Protein AF-A0A7V3QYA0-F1 (afdb_monomer_lite)

Sequence (52 aa):
ARPGEVVAGEAFGIACGDGRVLFVGRMQRPGKRPMASEEVLRGYPIPPGTRL

Secondary structure (DSSP, 8-state):
--TTBEEPSSS-EEE-TTS-EEE--EE--TTS--EEHHHHHHHS---TT-B-

Radius of gyration: 11.15 Å; chains: 1; bounding box: 27×17×28 Å

Structure (mmCIF, N/CA/C/O backbone):
data_AF-A0A7V3QYA0-F1
#
_entry.id   AF-A0A7V3QYA0-F1
#
loop_
_atom_site.group_PDB
_atom_site.id
_atom_site.type_symbol
_atom_site.label_atom_id
_atom_site.label_alt_id
_atom_site.label_comp_id
_atom_site.label_asym_id
_atom_site.label_entity_id
_atom_site.label_seq_id
_atom_site.pdbx_PDB_ins_code
_atom_site.Cartn_x
_atom_site.Cartn_y
_atom_site.Cartn_z
_atom_site.occupancy
_atom_site.B_iso_or_equiv
_atom_site.auth_seq_id
_atom_site.auth_comp_id
_atom_site.auth_asym_id
_atom_site.auth_atom_id
_atom_site.pdbx_PDB_model_num
ATOM 1 N N . ALA A 1 1 ? 7.216 -4.617 -11.241 1.00 81.75 1 ALA A N 1
ATOM 2 C CA . ALA A 1 1 ? 5.854 -4.718 -10.694 1.00 81.75 1 ALA A CA 1
ATOM 3 C C . ALA A 1 1 ? 4.841 -4.654 -11.832 1.00 81.75 1 ALA A C 1
ATOM 5 O O . ALA A 1 1 ? 5.046 -3.885 -12.770 1.00 81.75 1 ALA A O 1
ATOM 6 N N . ARG A 1 2 ? 3.802 -5.491 -11.794 1.00 96.31 2 ARG A N 1
ATOM 7 C CA . ARG A 1 2 ? 2.668 -5.469 -12.736 1.00 96.31 2 ARG A CA 1
ATOM 8 C C . ARG A 1 2 ? 1.560 -4.547 -12.204 1.00 96.31 2 ARG A C 1
ATOM 10 O O . ARG A 1 2 ? 1.507 -4.331 -10.999 1.00 96.31 2 ARG A O 1
ATOM 17 N N . PRO A 1 3 ? 0.646 -4.033 -13.045 1.00 98.12 3 PRO A N 1
ATOM 18 C CA . PRO A 1 3 ? -0.483 -3.247 -12.554 1.00 98.12 3 PRO A CA 1
ATOM 19 C C . PRO A 1 3 ? -1.294 -4.010 -11.493 1.00 98.12 3 PRO A C 1
ATOM 21 O O . PRO A 1 3 ? -1.622 -5.186 -11.693 1.00 98.12 3 PRO A O 1
ATOM 24 N N . GLY A 1 4 ? -1.576 -3.339 -10.374 1.00 97.94 4 GLY A N 1
ATOM 25 C CA . GLY A 1 4 ? -2.222 -3.902 -9.183 1.00 97.94 4 GLY A CA 1
ATOM 26 C C . GLY A 1 4 ? -1.266 -4.567 -8.185 1.00 97.94 4 GLY A C 1
ATOM 27 O O . GLY A 1 4 ? -1.705 -4.985 -7.120 1.00 97.94 4 GLY A O 1
ATOM 28 N N . GLU A 1 5 ? 0.029 -4.680 -8.492 1.00 98.50 5 GLU A N 1
ATOM 29 C CA . GLU A 1 5 ? 1.021 -5.268 -7.585 1.00 98.50 5 GLU A CA 1
ATOM 30 C C . GLU A 1 5 ? 1.463 -4.265 -6.510 1.00 98.50 5 GLU A C 1
ATOM 32 O O . GLU A 1 5 ? 1.822 -3.125 -6.820 1.00 98.50 5 GLU A O 1
ATOM 37 N N . VAL A 1 6 ? 1.470 -4.698 -5.250 1.00 98.25 6 VAL A N 1
ATOM 38 C CA . VAL A 1 6 ? 2.005 -3.929 -4.121 1.00 98.25 6 VAL A CA 1
ATOM 39 C C . VAL A 1 6 ? 3.526 -3.888 -4.206 1.00 98.25 6 VAL A C 1
ATOM 41 O O . VAL A 1 6 ? 4.179 -4.932 -4.261 1.00 98.25 6 VAL A O 1
ATOM 44 N N . VAL A 1 7 ? 4.103 -2.689 -4.199 1.00 97.50 7 VAL A N 1
ATOM 45 C CA . VAL A 1 7 ? 5.558 -2.503 -4.287 1.00 97.50 7 VAL A CA 1
ATOM 46 C C . VAL A 1 7 ? 6.198 -2.498 -2.898 1.00 97.50 7 VAL A C 1
ATOM 48 O O . VAL A 1 7 ? 5.588 -2.067 -1.923 1.00 97.50 7 VAL A O 1
ATOM 51 N N . ALA A 1 8 ? 7.440 -2.974 -2.797 1.00 93.81 8 ALA A N 1
ATOM 52 C CA . ALA A 1 8 ? 8.216 -2.869 -1.563 1.00 93.81 8 ALA A CA 1
ATOM 53 C C . ALA A 1 8 ? 8.657 -1.415 -1.324 1.00 93.81 8 ALA A C 1
ATOM 55 O O . ALA A 1 8 ? 9.072 -0.732 -2.262 1.00 93.81 8 ALA A O 1
ATOM 56 N N . GLY A 1 9 ? 8.594 -0.952 -0.076 1.00 88.50 9 GLY A N 1
ATOM 57 C CA . GLY A 1 9 ? 8.989 0.402 0.308 1.00 88.50 9 GLY A CA 1
ATOM 58 C C . GLY A 1 9 ? 8.469 0.791 1.691 1.00 88.50 9 GLY A C 1
ATOM 59 O O . GLY A 1 9 ? 7.853 -0.020 2.380 1.00 88.50 9 GLY A O 1
ATOM 60 N N . GLU A 1 10 ? 8.723 2.038 2.085 1.00 86.19 10 GLU A N 1
ATOM 61 C CA . GLU A 1 10 ? 8.303 2.584 3.387 1.00 86.19 10 GLU A CA 1
ATOM 62 C C . GLU A 1 10 ? 6.808 2.934 3.450 1.00 86.19 10 GLU A C 1
ATOM 64 O O . GLU A 1 10 ? 6.233 2.987 4.533 1.00 86.19 10 GLU A O 1
ATOM 69 N N . ALA A 1 11 ? 6.172 3.151 2.296 1.00 93.31 11 ALA A N 1
ATOM 70 C CA . ALA A 1 11 ? 4.765 3.516 2.174 1.00 93.31 11 ALA A CA 1
ATOM 71 C C . ALA A 1 11 ? 3.982 2.467 1.375 1.00 93.31 11 ALA A C 1
ATOM 73 O O . ALA A 1 11 ? 4.547 1.742 0.551 1.00 93.31 11 ALA A O 1
ATOM 74 N N . PHE A 1 12 ? 2.661 2.421 1.571 1.00 97.56 12 PHE A N 1
ATOM 75 C CA . PHE A 1 12 ? 1.791 1.505 0.837 1.00 97.56 12 PHE A CA 1
ATOM 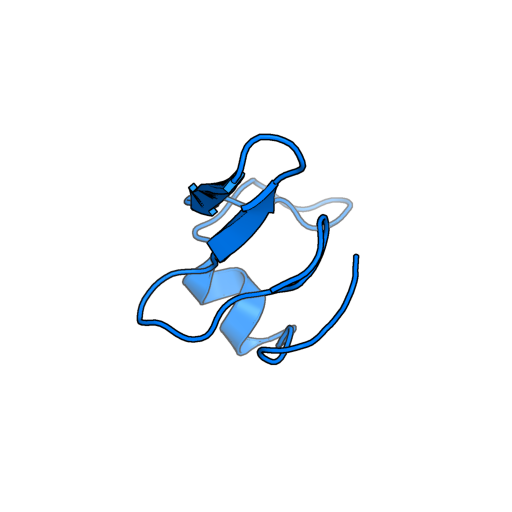76 C C . PHE A 1 12 ? 1.631 1.937 -0.627 1.00 97.56 12 PHE A C 1
ATOM 78 O O . PHE A 1 12 ? 0.800 2.788 -0.957 1.00 97.56 12 PHE A O 1
ATOM 85 N N . GLY A 1 13 ? 2.465 1.371 -1.500 1.00 98.19 13 GLY A N 1
ATOM 86 C CA . GLY A 1 13 ? 2.496 1.668 -2.928 1.00 98.19 13 GLY A CA 1
ATOM 87 C C . GLY A 1 13 ? 1.892 0.555 -3.783 1.00 98.19 13 GLY A C 1
ATOM 88 O O . GLY A 1 13 ? 2.146 -0.626 -3.548 1.00 98.19 13 GLY A O 1
ATOM 89 N N . ILE A 1 14 ? 1.142 0.933 -4.817 1.00 98.44 14 ILE A N 1
ATOM 90 C CA . ILE A 1 14 ? 0.535 0.018 -5.792 1.00 98.44 14 ILE A CA 1
ATOM 91 C C . ILE A 1 14 ? 0.980 0.432 -7.196 1.00 98.44 14 ILE A C 1
ATOM 93 O O . ILE A 1 14 ? 0.838 1.595 -7.576 1.00 98.44 14 ILE A 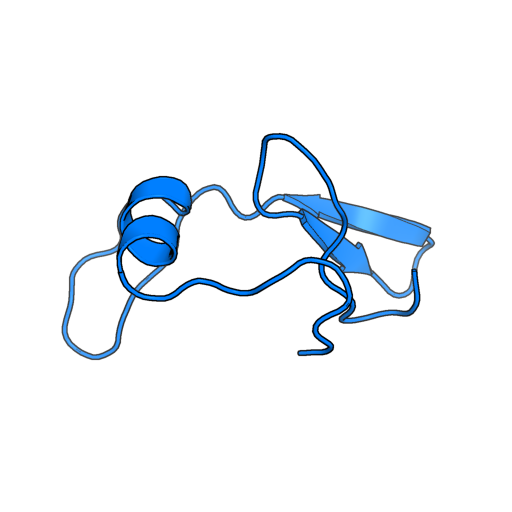O 1
ATOM 97 N 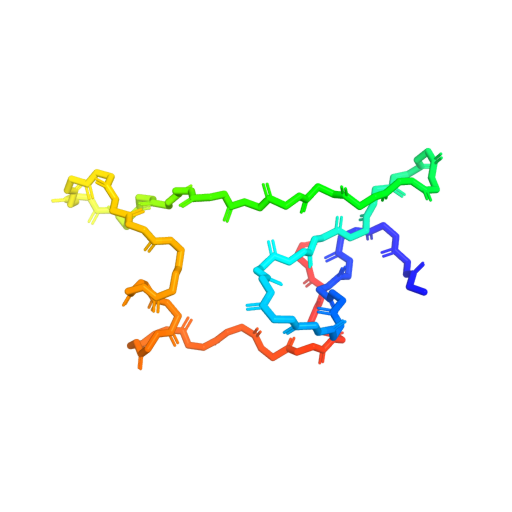N . ALA A 1 15 ? 1.520 -0.504 -7.976 1.00 98.38 15 ALA A N 1
ATOM 98 C CA . ALA A 1 15 ? 1.910 -0.242 -9.358 1.00 98.38 15 ALA A CA 1
ATOM 99 C C . ALA A 1 15 ? 0.680 -0.034 -10.258 1.00 98.38 15 ALA A C 1
ATOM 101 O O . ALA A 1 15 ? -0.269 -0.822 -1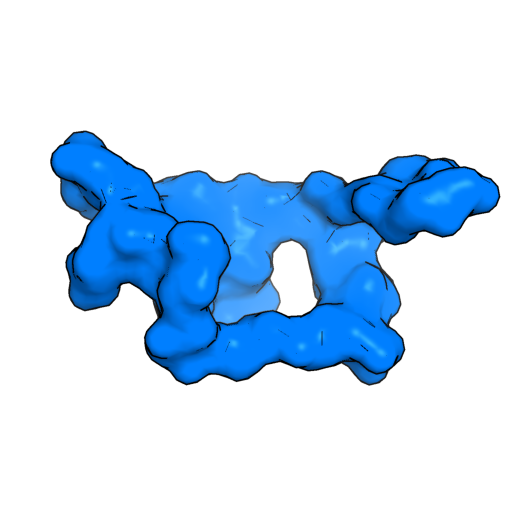0.236 1.00 98.38 15 ALA A O 1
ATOM 102 N N . CYS A 1 16 ? 0.720 1.006 -11.088 1.00 98.19 16 CYS A N 1
ATOM 103 C CA . CYS A 1 16 ? -0.336 1.381 -12.025 1.00 98.19 16 CYS A CA 1
ATOM 104 C C . CYS A 1 16 ? 0.012 0.993 -13.475 1.00 98.19 16 CYS A C 1
ATOM 106 O O . CYS A 1 16 ? 1.159 0.702 -13.815 1.00 98.19 16 CYS A O 1
ATOM 108 N N . GLY A 1 17 ? -1.000 0.992 -14.352 1.00 97.00 17 GLY A N 1
ATOM 109 C CA . GLY A 1 17 ? -0.864 0.641 -15.777 1.00 97.00 17 GLY A CA 1
ATOM 110 C C . GLY A 1 17 ? -0.037 1.614 -16.621 1.00 97.00 17 GLY A C 1
ATOM 111 O O . GLY A 1 17 ? 0.365 1.273 -17.727 1.00 97.00 17 GLY A O 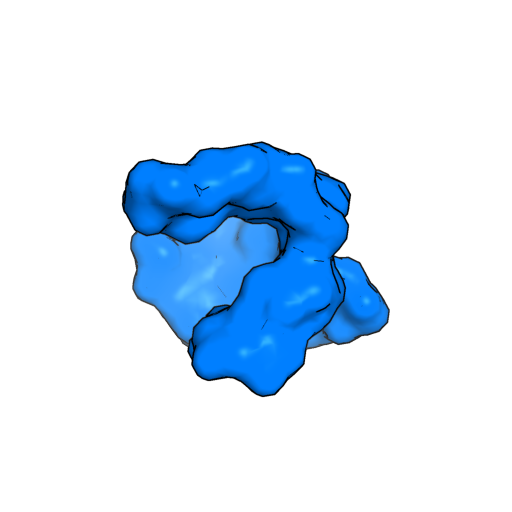1
ATOM 112 N N . ASP A 1 18 ? 0.238 2.804 -16.099 1.00 97.25 18 ASP A N 1
ATOM 113 C CA . ASP A 1 18 ? 0.992 3.878 -16.747 1.00 97.25 18 ASP A CA 1
ATOM 114 C C . ASP A 1 18 ? 2.468 3.924 -16.307 1.00 97.25 18 ASP A C 1
ATOM 116 O O . ASP A 1 18 ? 3.166 4.905 -16.563 1.00 97.25 18 ASP A O 1
ATOM 120 N N . GLY A 1 19 ? 2.938 2.880 -15.615 1.00 95.12 19 GLY A N 1
ATOM 121 C CA . GLY A 1 19 ? 4.305 2.785 -15.101 1.00 95.12 19 GLY A CA 1
ATOM 122 C C . GLY A 1 19 ? 4.565 3.604 -13.833 1.00 95.12 19 GLY A C 1
ATOM 123 O O . GLY A 1 19 ? 5.705 3.638 -13.369 1.00 95.12 19 GLY A O 1
ATOM 124 N N . ARG A 1 20 ? 3.545 4.251 -13.253 1.00 97.44 20 ARG A N 1
ATOM 125 C CA . ARG A 1 20 ? 3.657 4.979 -11.979 1.00 97.44 20 ARG A CA 1
ATOM 126 C C . ARG A 1 20 ? 3.268 4.100 -10.791 1.00 97.44 20 ARG A C 1
ATOM 128 O O . ARG A 1 20 ? 2.728 3.007 -10.949 1.00 97.44 20 ARG A O 1
ATOM 135 N N . VAL A 1 21 ? 3.536 4.601 -9.588 1.00 97.75 21 VAL A N 1
ATOM 136 C CA . VAL A 1 21 ? 3.112 3.991 -8.323 1.00 97.75 21 VAL A CA 1
ATOM 137 C C . VAL A 1 21 ? 2.137 4.934 -7.627 1.00 97.75 21 VAL A C 1
ATOM 139 O O . VAL A 1 21 ? 2.454 6.103 -7.405 1.00 97.75 21 VAL A O 1
ATOM 142 N N . LEU A 1 22 ? 0.956 4.425 -7.276 1.00 97.62 22 LEU A N 1
ATOM 143 C CA . LEU A 1 22 ? 0.015 5.108 -6.397 1.00 97.62 22 LEU A CA 1
ATOM 144 C C . LEU A 1 22 ? 0.389 4.813 -4.946 1.00 97.62 22 LEU A C 1
ATOM 146 O O . LEU A 1 22 ? 0.307 3.667 -4.511 1.00 97.62 22 LEU A O 1
ATOM 150 N N . PHE A 1 23 ? 0.749 5.849 -4.193 1.00 98.00 23 PHE A N 1
ATOM 151 C CA . PHE A 1 23 ? 0.942 5.754 -2.749 1.00 98.00 23 PHE A CA 1
ATOM 152 C C . PHE A 1 23 ? -0.358 6.092 -2.028 1.00 98.00 23 PHE A C 1
ATOM 154 O O . PHE A 1 23 ? -0.876 7.207 -2.122 1.00 98.00 23 PHE A O 1
ATOM 161 N N . VAL A 1 24 ? -0.904 5.114 -1.316 1.00 97.69 24 VAL A N 1
ATOM 162 C CA . VAL A 1 24 ? -2.173 5.258 -0.609 1.00 97.69 24 VAL A CA 1
ATOM 163 C C . VAL A 1 24 ? -1.888 5.782 0.793 1.00 97.69 24 VAL A C 1
ATOM 165 O O . VAL A 1 24 ? -1.452 5.033 1.653 1.00 97.69 24 VAL A O 1
ATOM 168 N N . GLY A 1 25 ? -2.153 7.065 1.045 1.00 97.38 25 GLY A N 1
ATOM 169 C CA . GLY A 1 25 ? -1.929 7.661 2.372 1.00 97.38 25 GLY A CA 1
ATOM 170 C C . GLY A 1 25 ? -3.035 7.369 3.394 1.00 97.38 25 GLY A C 1
ATOM 171 O O . GLY A 1 25 ? -2.804 7.419 4.601 1.00 97.38 25 GLY A O 1
ATOM 172 N N . ARG A 1 26 ? -4.259 7.069 2.938 1.00 97.69 26 ARG A N 1
ATOM 173 C CA . ARG A 1 26 ? -5.407 6.777 3.810 1.00 97.69 26 ARG A CA 1
ATOM 174 C C . ARG A 1 26 ? -6.240 5.629 3.269 1.00 97.69 26 ARG A C 1
ATOM 176 O O . ARG A 1 26 ? -6.469 5.532 2.068 1.00 97.69 26 ARG A O 1
ATOM 183 N N . MET A 1 27 ? -6.744 4.804 4.177 1.00 97.00 27 MET A N 1
ATOM 184 C CA . MET A 1 27 ? -7.593 3.653 3.883 1.00 97.00 27 MET A CA 1
ATOM 185 C C . MET A 1 27 ? -8.820 3.657 4.791 1.00 97.00 27 MET A C 1
ATOM 187 O O . MET A 1 27 ? -8.798 4.180 5.906 1.00 97.00 27 MET A O 1
ATOM 191 N N . GLN A 1 28 ? -9.902 3.043 4.327 1.00 97.44 28 GLN A N 1
ATOM 192 C CA . GLN A 1 28 ? -11.113 2.866 5.113 1.00 97.44 28 GLN A CA 1
ATOM 193 C C . GLN A 1 28 ? -11.488 1.389 5.133 1.00 97.44 28 GLN A C 1
ATOM 195 O O . GLN A 1 28 ? -11.724 0.784 4.092 1.00 97.44 28 GLN A O 1
ATOM 200 N N . ARG A 1 29 ? -11.583 0.812 6.333 1.00 95.44 29 ARG A N 1
ATOM 201 C CA . ARG A 1 29 ? -12.187 -0.515 6.499 1.00 95.44 29 ARG A CA 1
ATOM 202 C C . ARG A 1 29 ? -13.717 -0.402 6.486 1.00 95.44 29 ARG A C 1
ATOM 204 O O . ARG A 1 29 ? -14.234 0.604 6.982 1.00 95.44 29 ARG A O 1
ATOM 211 N N . PRO A 1 30 ? -14.447 -1.424 6.001 1.00 96.81 30 PRO A N 1
ATOM 212 C CA . PRO A 1 30 ? -15.908 -1.436 6.037 1.00 96.81 30 PRO A CA 1
ATOM 213 C C . PRO A 1 30 ? -16.456 -1.079 7.428 1.00 96.81 30 PRO A C 1
ATOM 215 O O . PRO A 1 30 ? -16.034 -1.640 8.440 1.00 96.81 30 PRO A O 1
ATOM 218 N N . GLY A 1 31 ? -17.356 -0.093 7.489 1.00 97.06 31 GLY A N 1
ATOM 219 C CA . GLY A 1 31 ? -17.964 0.380 8.739 1.00 97.06 31 GLY A CA 1
ATOM 220 C C . GLY A 1 31 ? -17.034 1.151 9.692 1.00 97.06 31 GLY A C 1
ATOM 221 O O . GLY A 1 31 ? -17.418 1.410 10.832 1.00 97.06 31 GLY A O 1
ATOM 222 N N . LYS A 1 32 ? -15.812 1.517 9.277 1.00 96.62 32 LYS A N 1
ATOM 223 C CA . LYS A 1 32 ? -14.864 2.319 10.075 1.00 96.62 32 LYS A CA 1
ATOM 224 C C . LYS A 1 32 ? -14.620 3.690 9.442 1.00 96.62 32 LYS A C 1
ATOM 226 O O . LYS A 1 32 ? -14.949 3.929 8.284 1.00 96.62 32 LYS A O 1
ATOM 231 N N . ARG A 1 33 ? -14.038 4.610 10.214 1.00 97.44 33 ARG A N 1
ATOM 232 C CA . ARG A 1 33 ? -13.577 5.913 9.707 1.00 97.44 33 ARG A CA 1
ATOM 233 C C . ARG A 1 33 ? -12.305 5.740 8.855 1.00 97.44 33 ARG A C 1
ATOM 235 O O . ARG A 1 33 ? -11.558 4.797 9.119 1.00 97.44 33 ARG A O 1
ATOM 242 N N . PRO A 1 34 ? -12.029 6.629 7.883 1.00 98.06 34 PRO A N 1
ATOM 243 C CA . PRO A 1 34 ? -10.756 6.630 7.162 1.00 98.06 34 PRO A CA 1
ATOM 244 C C . PRO A 1 34 ? -9.571 6.917 8.094 1.00 98.06 34 PRO A C 1
ATOM 246 O O . PRO A 1 34 ? -9.595 7.904 8.833 1.00 98.06 34 PRO A O 1
ATOM 249 N N . MET A 1 35 ? -8.520 6.108 8.010 1.00 97.69 35 MET A N 1
ATOM 250 C CA . MET A 1 35 ? -7.317 6.174 8.852 1.00 97.69 35 MET A CA 1
ATOM 251 C C . MET A 1 35 ? -6.043 6.058 8.008 1.00 97.69 35 MET A C 1
ATOM 253 O O . MET A 1 35 ? -6.138 5.838 6.797 1.00 97.69 35 MET A O 1
ATOM 257 N N . ALA A 1 36 ? -4.875 6.263 8.616 1.00 98.00 36 ALA A N 1
ATOM 258 C CA . ALA A 1 36 ? -3.597 6.160 7.913 1.00 98.00 36 ALA A CA 1
ATOM 259 C C . ALA A 1 36 ? -3.384 4.731 7.383 1.00 98.00 36 ALA A C 1
ATOM 261 O O . ALA A 1 36 ? -3.823 3.758 8.006 1.00 98.00 36 ALA A O 1
ATOM 262 N N . SER A 1 37 ? -2.752 4.594 6.217 1.00 97.50 37 SER A N 1
ATOM 263 C CA . SER A 1 37 ? -2.546 3.276 5.599 1.00 97.50 37 SER A CA 1
ATOM 264 C C . SER A 1 37 ? -1.718 2.350 6.497 1.00 97.50 37 SER A C 1
ATOM 266 O O . SER A 1 37 ? -2.045 1.178 6.666 1.00 97.50 37 SER A O 1
ATOM 268 N N . GLU A 1 38 ? -0.731 2.917 7.182 1.00 96.62 38 GLU A N 1
ATOM 269 C CA . GLU A 1 38 ? 0.177 2.255 8.107 1.00 96.62 38 GLU A CA 1
ATOM 270 C C . GLU A 1 38 ? -0.589 1.670 9.300 1.00 96.62 38 GLU A C 1
ATOM 272 O O . GLU A 1 38 ? -0.304 0.561 9.747 1.00 96.62 38 GLU A O 1
ATOM 277 N N . GLU A 1 39 ? -1.604 2.384 9.799 1.00 96.69 39 GLU A N 1
ATOM 278 C CA . GLU A 1 39 ? -2.466 1.900 10.881 1.00 96.69 39 GLU A CA 1
ATOM 279 C C . GLU A 1 39 ? -3.325 0.713 10.437 1.00 96.69 39 GLU A C 1
ATOM 281 O O . GLU A 1 39 ? -3.485 -0.248 11.194 1.00 96.69 39 GLU A O 1
ATOM 286 N N . VAL A 1 40 ? -3.851 0.739 9.207 1.00 96.94 40 VAL A N 1
ATOM 287 C CA . VAL A 1 40 ? -4.602 -0.399 8.654 1.00 96.94 40 VAL A CA 1
ATOM 288 C C . VAL A 1 40 ? -3.688 -1.607 8.475 1.00 96.94 40 VAL A C 1
ATOM 290 O O . VAL A 1 40 ? -4.035 -2.704 8.920 1.00 96.94 40 VAL A O 1
ATOM 293 N N . LEU A 1 41 ? -2.511 -1.406 7.881 1.00 96.38 41 LEU A N 1
ATOM 294 C CA . LEU A 1 41 ? -1.578 -2.476 7.529 1.00 96.38 41 LEU A CA 1
ATOM 295 C C . LEU A 1 41 ? -0.939 -3.159 8.745 1.00 96.38 41 LEU A C 1
ATOM 297 O O . LEU A 1 41 ? -0.561 -4.323 8.642 1.00 96.38 41 LEU A O 1
ATOM 301 N N . ARG A 1 42 ? -0.889 -2.502 9.914 1.00 95.38 42 ARG A N 1
ATOM 302 C CA . ARG A 1 42 ? -0.493 -3.155 11.179 1.00 95.38 42 ARG A CA 1
ATOM 303 C C . ARG A 1 42 ? -1.418 -4.311 11.568 1.00 95.38 42 ARG A C 1
ATOM 305 O O . ARG A 1 42 ? -0.951 -5.285 12.147 1.00 95.38 42 ARG A O 1
ATOM 312 N N . GLY A 1 43 ? -2.718 -4.193 11.289 1.00 95.19 43 GLY A N 1
ATOM 313 C CA . GLY A 1 43 ? -3.705 -5.239 11.592 1.00 95.19 43 GLY A CA 1
ATOM 314 C C . GLY A 1 43 ? -4.085 -6.108 10.392 1.00 95.19 43 GLY A C 1
ATOM 315 O O . GLY A 1 43 ? -4.567 -7.221 10.575 1.00 95.19 43 GLY A O 1
ATOM 316 N N . TYR A 1 44 ? -3.895 -5.590 9.177 1.00 95.25 44 TYR A N 1
ATOM 317 C CA . TYR A 1 44 ? -4.299 -6.212 7.915 1.00 95.25 44 TYR A CA 1
ATOM 318 C C . TYR A 1 44 ? -3.160 -6.071 6.905 1.00 95.25 44 TYR A C 1
ATOM 320 O O . TYR A 1 44 ? -3.260 -5.251 5.990 1.00 95.25 44 TYR A O 1
ATOM 328 N N . PRO A 1 45 ? -2.052 -6.804 7.090 1.00 95.62 45 PRO A N 1
ATOM 329 C CA . PRO A 1 45 ? -0.896 -6.666 6.222 1.00 95.62 45 PRO A CA 1
ATOM 330 C C . PRO A 1 45 ? -1.250 -7.073 4.792 1.00 95.62 45 PRO A C 1
ATOM 332 O O . PRO A 1 45 ? -1.890 -8.099 4.560 1.00 95.62 45 PRO A O 1
ATOM 335 N N . ILE A 1 46 ? -0.779 -6.280 3.834 1.00 96.94 46 ILE A N 1
ATOM 336 C CA . ILE A 1 46 ? -0.793 -6.611 2.411 1.00 96.94 46 ILE A CA 1
ATOM 337 C C . ILE A 1 46 ? 0.675 -6.678 1.978 1.00 96.94 46 ILE A C 1
ATOM 339 O O . ILE A 1 46 ? 1.302 -5.631 1.802 1.00 96.94 46 ILE A O 1
ATOM 343 N N . PRO A 1 47 ? 1.265 -7.882 1.885 1.00 96.56 47 PRO A N 1
ATOM 344 C CA . PRO A 1 47 ? 2.686 -8.029 1.594 1.00 96.56 47 PRO A CA 1
ATOM 345 C C . PRO A 1 47 ? 3.073 -7.470 0.215 1.00 96.56 47 PRO A C 1
ATOM 347 O O . PRO A 1 47 ? 2.269 -7.555 -0.722 1.00 96.56 47 PRO A O 1
ATOM 350 N N . PRO A 1 48 ? 4.314 -6.982 0.039 1.00 97.50 48 PRO A N 1
ATOM 351 C CA . PRO A 1 48 ? 4.864 -6.701 -1.284 1.00 97.50 48 PRO A CA 1
ATOM 352 C C . PRO A 1 48 ? 4.734 -7.905 -2.226 1.00 97.50 48 PRO A C 1
ATOM 354 O O . PRO A 1 48 ? 4.892 -9.052 -1.808 1.00 97.50 48 PRO A O 1
ATOM 357 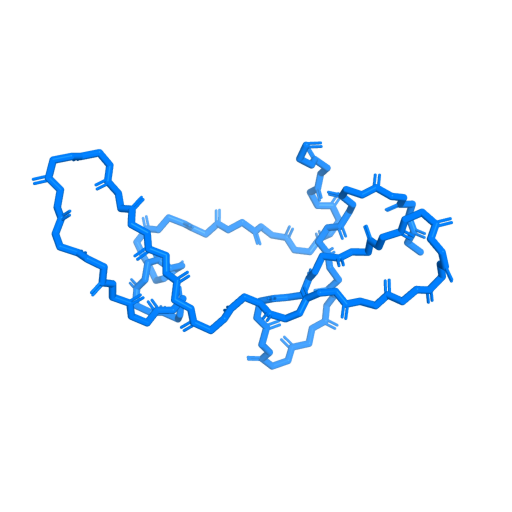N N . GLY A 1 49 ? 4.429 -7.646 -3.496 1.00 97.81 49 GLY A N 1
ATOM 358 C CA . GLY A 1 49 ? 4.146 -8.672 -4.502 1.00 97.81 49 GLY A CA 1
ATOM 359 C C . GLY A 1 49 ? 2.695 -9.171 -4.514 1.00 97.81 49 GLY A C 1
ATOM 360 O O . GLY A 1 49 ? 2.311 -9.874 -5.450 1.00 97.81 49 GLY A O 1
ATOM 361 N N . THR A 1 50 ? 1.862 -8.793 -3.534 1.00 98.12 50 THR A N 1
ATOM 362 C CA . THR A 1 50 ? 0.413 -9.063 -3.582 1.00 98.12 50 THR A CA 1
ATOM 363 C C . THR A 1 50 ? -0.204 -8.341 -4.774 1.00 98.12 50 THR A C 1
ATOM 365 O O . THR A 1 50 ? 0.108 -7.176 -5.007 1.00 98.12 50 THR A O 1
ATOM 368 N N . ARG A 1 51 ? -1.098 -9.008 -5.510 1.00 96.75 51 ARG A N 1
ATOM 369 C CA . ARG A 1 51 ? -1.831 -8.417 -6.634 1.00 96.75 51 ARG A CA 1
ATOM 370 C C . ARG A 1 51 ? -3.289 -8.176 -6.246 1.00 96.75 51 ARG A C 1
ATOM 372 O O . ARG A 1 51 ? -3.965 -9.127 -5.858 1.00 96.75 51 ARG A O 1
ATOM 379 N N . LEU A 1 52 ? -3.715 -6.916 -6.328 1.00 94.12 52 LEU A N 1
ATOM 380 C CA . LEU A 1 52 ? -5.058 -6.425 -5.998 1.00 94.12 52 LEU A CA 1
ATOM 381 C C . LEU A 1 52 ? -6.035 -6.529 -7.176 1.00 94.12 52 LEU A C 1
ATOM 383 O O . LEU A 1 52 ? -5.565 -6.527 -8.340 1.00 94.12 52 LEU A O 1
#

pLDDT: mean 96.32, std 3.01, range [81.75, 98.5]

Foldseek 3Di:
DDAQFFADDPFGWGQHPVRDIDGDQWDDDVPGDIDGPVVVCVVVPDDGRHGD